Protein AF-A0A0J1CL61-F1 (afdb_monomer)

Mean predicted aligned error: 7.68 Å

Structure (mmCIF, N/CA/C/O backbone):
data_AF-A0A0J1CL61-F1
#
_entry.id   AF-A0A0J1CL61-F1
#
loop_
_atom_site.group_PDB
_atom_site.id
_atom_site.type_symbol
_atom_site.label_atom_id
_atom_site.label_alt_id
_atom_site.label_comp_id
_atom_site.label_asym_id
_atom_site.label_entity_id
_atom_site.label_seq_id
_atom_site.pdbx_PDB_ins_code
_atom_site.Cartn_x
_atom_site.Cartn_y
_atom_site.Cartn_z
_atom_site.occupancy
_atom_site.B_iso_or_equiv
_atom_site.auth_seq_id
_atom_site.auth_comp_id
_atom_site.auth_asym_id
_atom_site.auth_atom_id
_atom_site.pdbx_PDB_model_num
ATOM 1 N N . ALA A 1 1 ? 1.432 12.451 -14.383 1.00 78.31 1 ALA A N 1
ATOM 2 C CA . ALA A 1 1 ? 1.608 12.259 -12.925 1.00 78.31 1 ALA A CA 1
ATOM 3 C C . ALA A 1 1 ? 0.435 12.823 -12.114 1.00 78.31 1 ALA A C 1
ATOM 5 O O . ALA A 1 1 ? -0.280 12.034 -11.516 1.00 78.31 1 ALA A O 1
ATOM 6 N N . ALA A 1 2 ? 0.171 14.138 -12.135 1.00 91.00 2 ALA A N 1
ATOM 7 C CA . ALA A 1 2 ? -0.886 14.751 -11.312 1.00 91.00 2 ALA A CA 1
ATOM 8 C C . ALA A 1 2 ? -2.297 14.172 -11.552 1.00 91.00 2 ALA A C 1
ATOM 10 O O . ALA A 1 2 ? -2.971 13.801 -10.598 1.00 91.00 2 ALA A O 1
ATOM 11 N N . ALA A 1 3 ? -2.717 14.009 -12.813 1.00 94.75 3 ALA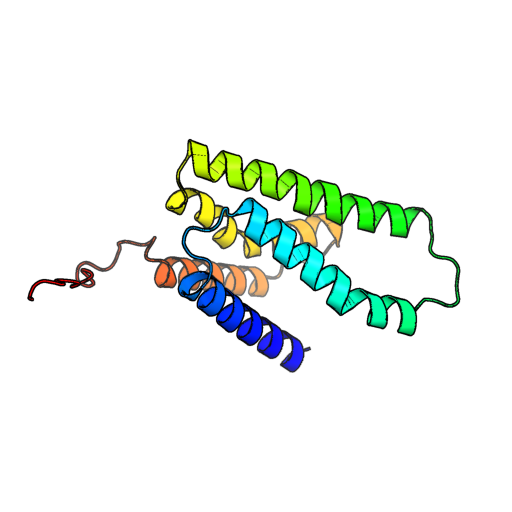 A N 1
ATOM 12 C CA . ALA A 1 3 ? -4.021 13.419 -13.138 1.00 94.75 3 ALA A CA 1
ATOM 13 C C . ALA A 1 3 ? -4.166 11.969 -12.640 1.00 94.75 3 ALA A C 1
ATOM 15 O O . ALA A 1 3 ? -5.213 11.602 -12.120 1.00 94.75 3 ALA A O 1
ATOM 16 N N . ALA A 1 4 ? -3.102 11.163 -12.732 1.00 93.06 4 ALA A N 1
ATOM 17 C CA . ALA A 1 4 ? -3.096 9.798 -12.207 1.00 93.06 4 ALA A CA 1
ATOM 18 C C . ALA A 1 4 ? -3.186 9.780 -10.672 1.00 93.06 4 ALA A C 1
ATOM 20 O O . ALA A 1 4 ? -3.921 8.970 -10.117 1.00 93.06 4 ALA A O 1
ATOM 21 N N . ALA A 1 5 ? -2.504 10.707 -9.990 1.00 92.19 5 ALA A N 1
ATOM 22 C CA . ALA A 1 5 ? -2.595 10.847 -8.538 1.00 92.19 5 ALA A CA 1
ATOM 23 C C . ALA A 1 5 ? -4.008 11.262 -8.087 1.00 92.19 5 ALA A C 1
ATOM 25 O O . ALA A 1 5 ? -4.555 10.654 -7.173 1.00 92.19 5 ALA A O 1
ATOM 26 N N . LEU A 1 6 ? -4.627 12.238 -8.760 1.00 94.69 6 LEU A N 1
ATOM 27 C CA . LEU A 1 6 ? -6.007 12.661 -8.483 1.00 94.69 6 LEU A CA 1
ATOM 28 C C . LEU A 1 6 ? -7.034 11.569 -8.823 1.00 94.69 6 LEU A C 1
ATOM 30 O O . LEU A 1 6 ? -8.011 11.379 -8.105 1.00 94.69 6 LEU A O 1
ATOM 34 N N . GLY A 1 7 ? -6.806 10.822 -9.904 1.00 96.88 7 GLY A N 1
ATOM 35 C CA . GLY A 1 7 ? -7.619 9.660 -10.249 1.00 96.88 7 GLY A CA 1
ATOM 36 C C . GLY A 1 7 ? -7.529 8.576 -9.176 1.00 96.88 7 GLY A C 1
ATOM 37 O O . GLY A 1 7 ? -8.554 8.071 -8.726 1.00 96.88 7 GLY A O 1
ATOM 38 N N . ALA A 1 8 ? -6.320 8.269 -8.700 1.00 92.81 8 ALA A N 1
ATOM 39 C CA . ALA A 1 8 ? -6.117 7.313 -7.619 1.00 92.81 8 ALA A CA 1
ATOM 40 C C . ALA A 1 8 ? -6.834 7.749 -6.331 1.00 92.81 8 ALA A C 1
ATOM 42 O O . ALA A 1 8 ? -7.546 6.941 -5.737 1.00 92.81 8 ALA A O 1
ATOM 43 N N . THR A 1 9 ? -6.717 9.016 -5.914 1.00 92.12 9 THR A N 1
ATOM 44 C CA . THR A 1 9 ? -7.401 9.504 -4.702 1.00 92.12 9 THR A CA 1
ATOM 45 C C . THR A 1 9 ? -8.923 9.435 -4.825 1.00 92.12 9 THR A C 1
ATOM 47 O O . THR A 1 9 ? -9.588 9.015 -3.876 1.00 92.12 9 THR A O 1
ATOM 50 N N . LEU A 1 10 ? -9.481 9.762 -5.996 1.00 95.62 10 LEU A N 1
ATOM 51 C CA . LEU A 1 10 ? -10.909 9.597 -6.278 1.00 95.62 10 LEU A CA 1
ATOM 52 C C . LEU A 1 10 ? -11.340 8.127 -6.164 1.00 95.62 10 LEU A C 1
ATOM 54 O O . LEU A 1 10 ? -12.316 7.824 -5.477 1.00 95.62 10 LEU A O 1
ATOM 58 N N . LEU A 1 11 ? -10.598 7.210 -6.794 1.00 95.12 11 LEU A N 1
ATOM 59 C CA . LEU A 1 11 ? -10.884 5.774 -6.755 1.00 95.12 11 LEU A CA 1
ATOM 60 C C . LEU A 1 11 ? -10.823 5.216 -5.328 1.00 95.12 11 LEU A C 1
ATOM 62 O O . LEU A 1 11 ? -11.711 4.457 -4.945 1.00 95.12 11 LEU A O 1
ATOM 66 N N . TYR A 1 12 ? -9.848 5.635 -4.515 1.00 90.12 12 TYR A N 1
ATOM 67 C CA . TYR A 1 12 ? -9.787 5.273 -3.095 1.00 90.12 12 TYR A CA 1
ATOM 68 C C . TYR A 1 12 ? -11.021 5.759 -2.322 1.00 90.12 12 TYR A C 1
ATOM 70 O O . TYR A 1 12 ? -11.584 5.003 -1.528 1.00 90.12 12 TYR A O 1
ATOM 78 N N . GLY A 1 13 ? -11.484 6.988 -2.578 1.00 89.00 13 GLY A N 1
ATOM 79 C CA . GLY A 1 13 ? -12.700 7.530 -1.965 1.00 89.00 13 GLY A CA 1
ATOM 80 C C . GLY A 1 13 ? -13.962 6.741 -2.339 1.00 89.00 13 GLY A C 1
ATOM 81 O O . GLY A 1 13 ? -14.778 6.417 -1.467 1.00 89.00 13 GLY A O 1
ATOM 82 N N . ILE A 1 14 ? -14.099 6.374 -3.618 1.00 93.62 14 ILE A N 1
ATOM 83 C CA . ILE A 1 14 ? -15.194 5.527 -4.115 1.00 93.62 14 ILE A CA 1
ATOM 84 C C . ILE A 1 14 ? -15.121 4.138 -3.474 1.00 93.62 14 ILE A C 1
ATOM 86 O O . ILE A 1 14 ? -16.116 3.674 -2.919 1.00 93.62 14 ILE A O 1
ATOM 90 N N . ALA A 1 15 ? -13.951 3.495 -3.486 1.00 89.62 15 ALA A N 1
ATOM 91 C CA . ALA A 1 15 ? -13.750 2.155 -2.940 1.00 89.62 15 ALA A CA 1
ATOM 92 C C . ALA A 1 15 ? -14.064 2.085 -1.437 1.00 89.62 15 ALA A C 1
ATOM 94 O O . ALA A 1 15 ? -14.764 1.170 -0.994 1.00 89.62 15 ALA A O 1
ATOM 95 N N . ALA A 1 16 ? -13.622 3.076 -0.656 1.00 86.25 16 ALA A N 1
ATOM 96 C CA . ALA A 1 16 ? -13.926 3.166 0.771 1.00 86.25 16 ALA A CA 1
ATOM 97 C C . ALA A 1 16 ? -15.435 3.334 1.020 1.00 86.25 16 ALA A C 1
ATOM 99 O O . ALA A 1 16 ? -16.014 2.657 1.875 1.00 86.25 16 ALA A O 1
ATOM 100 N N . SER A 1 17 ? -16.091 4.199 0.241 1.00 89.38 17 SER A N 1
ATOM 101 C CA . SER A 1 17 ? -17.534 4.446 0.345 1.00 89.38 17 SER A CA 1
ATOM 102 C C . SER A 1 17 ? -18.357 3.217 -0.050 1.00 89.38 17 SER A C 1
ATOM 104 O O . SER A 1 17 ? -19.309 2.862 0.647 1.00 89.38 17 SER A O 1
ATOM 106 N N . TYR A 1 18 ? -17.968 2.535 -1.129 1.00 90.69 18 TYR A N 1
ATOM 107 C CA . TYR A 1 18 ? -18.610 1.313 -1.607 1.00 90.69 18 TYR A CA 1
ATOM 108 C C . TYR A 1 18 ? -18.466 0.174 -0.596 1.00 90.69 18 TYR A C 1
ATOM 110 O O . TYR A 1 18 ? -19.463 -0.437 -0.215 1.00 90.69 18 TYR A O 1
ATOM 118 N N . THR A 1 19 ? -17.250 -0.049 -0.086 1.00 87.38 19 THR A N 1
ATOM 119 C CA . THR A 1 19 ? -16.972 -1.059 0.946 1.00 87.38 19 THR A CA 1
ATOM 120 C C . THR A 1 19 ? -17.837 -0.82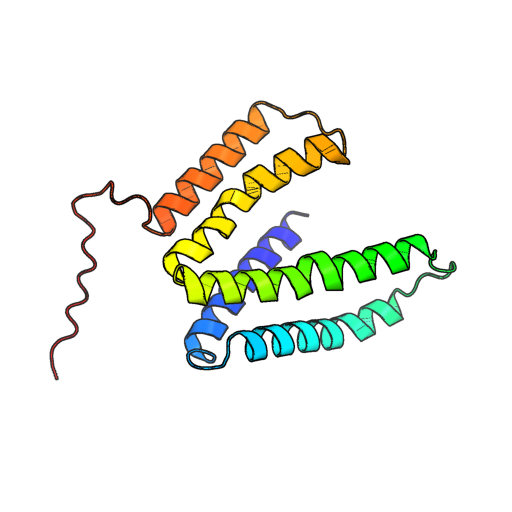4 2.180 1.00 87.38 19 THR A C 1
ATOM 122 O O . THR A 1 19 ? -18.517 -1.735 2.644 1.00 87.38 19 THR A O 1
ATOM 125 N N . LYS A 1 20 ? -17.906 0.419 2.671 1.00 84.25 20 LYS A N 1
ATOM 126 C CA . LYS A 1 20 ? -18.748 0.764 3.822 1.00 84.25 20 LYS A CA 1
ATOM 127 C C . LYS A 1 20 ? -20.241 0.551 3.549 1.00 84.25 20 LYS A C 1
ATOM 129 O O . LYS A 1 20 ? -20.970 0.129 4.442 1.00 84.25 20 LYS A O 1
ATOM 134 N N . ARG A 1 21 ? -20.722 0.861 2.344 1.00 90.44 21 ARG A N 1
ATOM 135 C CA . ARG A 1 21 ? -22.150 0.763 2.014 1.00 90.44 21 ARG A CA 1
ATOM 136 C C . ARG A 1 21 ? -22.611 -0.672 1.762 1.00 90.44 21 ARG A C 1
ATOM 138 O O . ARG A 1 21 ? -23.726 -1.004 2.145 1.00 90.44 21 ARG A O 1
ATOM 145 N N . HIS A 1 22 ? -21.783 -1.490 1.117 1.00 91.50 22 HIS A N 1
ATOM 146 C CA . HIS A 1 22 ? -22.209 -2.780 0.564 1.00 91.50 22 HIS A CA 1
ATOM 147 C C . HIS A 1 22 ? -21.489 -3.994 1.151 1.00 91.50 22 HIS A C 1
ATOM 149 O O . HIS A 1 22 ? -22.014 -5.095 1.051 1.00 91.50 22 HIS A O 1
ATOM 155 N N . LEU A 1 23 ? -20.314 -3.814 1.759 1.00 88.69 23 LEU A N 1
ATOM 156 C CA . LEU A 1 23 ? -19.479 -4.916 2.253 1.00 88.69 23 LEU A CA 1
ATOM 157 C C . LEU A 1 23 ? -19.334 -4.913 3.782 1.00 88.69 23 LEU A C 1
ATOM 159 O O . LEU A 1 23 ? -18.546 -5.676 4.337 1.00 88.69 23 LEU A O 1
ATOM 163 N N . THR A 1 24 ? -20.098 -4.074 4.487 1.00 87.31 24 THR A N 1
ATOM 164 C CA . THR A 1 24 ? -20.135 -4.099 5.955 1.00 87.31 24 THR A CA 1
ATOM 165 C C . THR A 1 24 ? -20.729 -5.425 6.436 1.00 87.31 24 THR A C 1
ATOM 167 O O . THR A 1 24 ? -21.834 -5.784 6.045 1.00 87.31 24 THR A O 1
ATOM 170 N N . GLY A 1 25 ? -19.999 -6.135 7.301 1.00 84.06 25 GLY A N 1
ATOM 171 C CA . GLY A 1 25 ? -20.396 -7.445 7.835 1.00 84.06 25 GLY A CA 1
ATOM 172 C C . GLY A 1 25 ? -19.862 -8.643 7.042 1.00 84.06 25 GLY A C 1
ATOM 173 O O . GLY A 1 25 ? -19.973 -9.768 7.518 1.00 84.06 25 GLY A O 1
ATOM 174 N N . VAL A 1 26 ? -19.245 -8.415 5.879 1.00 89.81 26 VAL A N 1
ATOM 175 C CA . VAL A 1 26 ? -18.496 -9.449 5.151 1.00 89.81 26 VAL A CA 1
ATOM 176 C C . VAL A 1 26 ? -17.140 -9.653 5.824 1.00 89.81 26 VAL A C 1
ATOM 178 O O . VAL A 1 26 ? -16.539 -8.692 6.312 1.00 89.81 26 VAL A O 1
ATOM 181 N N . ASP A 1 27 ? -16.648 -10.894 5.836 1.00 86.19 27 ASP A N 1
ATOM 182 C CA . ASP A 1 27 ? -15.310 -11.210 6.336 1.00 86.19 27 ASP A CA 1
ATOM 183 C C . ASP A 1 27 ? -14.253 -10.330 5.626 1.00 86.19 27 ASP A C 1
ATOM 185 O O . ASP A 1 27 ? -14.155 -10.357 4.391 1.00 86.19 27 ASP A O 1
ATOM 189 N N . PRO A 1 28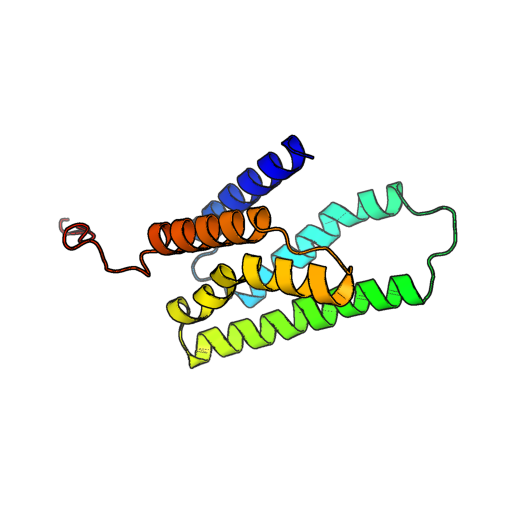 ? -13.449 -9.546 6.368 1.00 82.38 28 PRO A N 1
ATOM 190 C CA . PRO A 1 28 ? -12.392 -8.719 5.797 1.00 82.38 28 PRO A CA 1
ATOM 191 C C . PRO A 1 28 ? -11.393 -9.483 4.917 1.00 82.38 28 PRO A C 1
ATOM 193 O O . PRO A 1 28 ? -10.893 -8.922 3.940 1.00 82.38 28 PRO A O 1
ATOM 196 N N . LEU A 1 29 ? -11.119 -10.756 5.222 1.00 86.19 29 LEU A N 1
ATOM 197 C CA . LEU A 1 29 ? -10.256 -11.605 4.406 1.00 86.19 29 LEU A CA 1
ATOM 198 C C . LEU A 1 29 ? -10.911 -11.929 3.060 1.00 86.19 29 LEU A C 1
ATOM 200 O O . LEU A 1 29 ? -10.234 -11.912 2.033 1.00 86.19 29 LEU A O 1
ATOM 204 N N . ALA A 1 30 ? -12.225 -12.162 3.042 1.00 90.75 30 ALA A N 1
ATOM 205 C CA . ALA A 1 30 ? -12.969 -12.389 1.807 1.00 90.75 30 ALA A CA 1
ATOM 206 C C . ALA A 1 30 ? -12.994 -11.127 0.929 1.00 90.75 30 ALA A C 1
ATOM 208 O O . ALA A 1 30 ? -12.790 -11.217 -0.282 1.00 90.75 30 ALA A O 1
ATOM 209 N N . VAL A 1 31 ? -13.162 -9.941 1.527 1.00 89.94 31 VAL A N 1
ATOM 210 C CA . VAL A 1 31 ? -13.070 -8.659 0.803 1.00 89.94 31 VAL A CA 1
ATOM 211 C C . VAL A 1 31 ? -11.665 -8.454 0.226 1.00 89.94 31 VAL A C 1
ATOM 213 O O . VAL A 1 31 ? -11.520 -8.097 -0.944 1.00 89.94 31 VAL A O 1
ATOM 216 N N . ALA A 1 32 ? -10.617 -8.718 1.008 1.00 88.81 32 ALA A N 1
ATOM 217 C CA . ALA A 1 32 ? -9.232 -8.639 0.550 1.00 88.81 32 ALA A CA 1
ATOM 218 C C . ALA A 1 32 ? -8.951 -9.608 -0.615 1.00 88.81 32 ALA A C 1
ATOM 220 O O . ALA A 1 32 ? -8.462 -9.192 -1.662 1.00 88.81 32 ALA A O 1
ATOM 221 N N . ALA A 1 33 ? -9.318 -10.884 -0.480 1.00 91.50 33 ALA A N 1
ATOM 222 C CA . ALA A 1 33 ? -9.134 -11.880 -1.533 1.00 91.50 33 ALA A CA 1
ATOM 223 C C . ALA A 1 33 ? -9.920 -11.526 -2.806 1.00 91.50 33 ALA A C 1
ATOM 225 O O . ALA A 1 33 ? -9.384 -11.607 -3.913 1.00 91.50 33 ALA A O 1
ATOM 226 N N . GLY A 1 34 ? -11.170 -11.079 -2.653 1.00 93.50 34 GLY A N 1
ATOM 227 C CA . GLY A 1 34 ? -12.017 -10.659 -3.765 1.00 93.50 34 GLY A CA 1
ATOM 228 C C . GLY A 1 34 ? -11.455 -9.445 -4.502 1.00 93.50 34 GLY A C 1
ATOM 229 O O . GLY A 1 34 ? -11.388 -9.452 -5.729 1.00 93.50 34 GLY A O 1
ATOM 230 N N . THR A 1 35 ? -10.984 -8.428 -3.773 1.00 92.56 35 THR A N 1
ATOM 231 C CA . THR A 1 35 ? -10.366 -7.239 -4.384 1.00 92.56 35 THR A CA 1
ATOM 232 C C . THR A 1 35 ? -9.058 -7.569 -5.098 1.00 92.56 35 THR A C 1
ATOM 234 O O . THR A 1 35 ? -8.849 -7.062 -6.197 1.00 92.56 35 THR A O 1
ATOM 237 N N . MET A 1 36 ? -8.213 -8.450 -4.547 1.00 93.25 36 MET A N 1
ATOM 238 C CA . MET A 1 36 ? -6.977 -8.862 -5.227 1.00 93.25 36 MET A CA 1
ATOM 239 C C . MET A 1 36 ? -7.270 -9.690 -6.476 1.00 93.25 36 MET A C 1
ATOM 241 O O . MET A 1 36 ? -6.697 -9.426 -7.526 1.00 93.25 36 MET A O 1
ATOM 245 N N . THR A 1 37 ? -8.221 -10.622 -6.397 1.00 95.31 37 THR A N 1
ATOM 246 C CA . THR A 1 37 ? -8.647 -11.425 -7.555 1.00 95.31 37 THR A CA 1
ATOM 247 C C . THR A 1 37 ? -9.240 -10.534 -8.645 1.00 95.31 37 THR A C 1
ATOM 249 O O . THR A 1 37 ? -8.872 -10.649 -9.812 1.00 95.31 37 THR A O 1
ATOM 252 N N . GLY A 1 38 ? -10.113 -9.596 -8.268 1.00 95.56 38 GLY A N 1
ATOM 253 C CA . GLY A 1 38 ? -10.683 -8.613 -9.186 1.00 95.56 38 GLY A CA 1
ATOM 254 C C . GLY A 1 38 ? -9.609 -7.744 -9.838 1.00 95.56 38 GLY A C 1
ATOM 255 O O . GLY A 1 38 ? -9.625 -7.570 -11.053 1.00 95.56 38 GLY A O 1
ATOM 256 N N . ALA A 1 39 ? -8.633 -7.259 -9.063 1.00 94.38 39 ALA A N 1
ATOM 257 C CA . ALA A 1 39 ? -7.502 -6.503 -9.592 1.00 94.38 39 ALA A CA 1
ATOM 258 C C . ALA A 1 39 ? -6.672 -7.334 -10.583 1.00 94.38 39 ALA A C 1
ATOM 260 O O . ALA A 1 39 ? -6.338 -6.831 -11.653 1.00 94.38 39 ALA A O 1
ATOM 261 N N . THR A 1 40 ? -6.395 -8.608 -10.281 1.00 95.31 40 THR A N 1
ATOM 262 C CA . THR A 1 40 ? -5.709 -9.520 -11.205 1.00 95.31 40 THR A CA 1
ATOM 263 C C . THR A 1 40 ? -6.485 -9.674 -12.505 1.00 95.31 40 THR A C 1
ATOM 265 O O . THR A 1 40 ? -5.900 -9.491 -13.564 1.00 95.31 40 THR A O 1
ATOM 268 N N . VAL A 1 41 ? -7.792 -9.946 -12.452 1.00 97.62 41 VAL A N 1
ATOM 269 C CA . VAL A 1 41 ? -8.628 -10.109 -13.656 1.00 97.62 41 VAL A CA 1
ATOM 270 C C . VAL A 1 41 ? -8.651 -8.834 -14.497 1.00 97.62 41 VAL A C 1
ATOM 272 O O . VAL A 1 41 ? -8.503 -8.905 -15.714 1.00 97.62 41 VAL A O 1
ATOM 275 N N . VAL A 1 42 ? -8.794 -7.669 -13.860 1.00 96.56 42 VAL A N 1
ATOM 276 C CA . VAL A 1 42 ? -8.809 -6.374 -14.555 1.00 96.56 42 VAL A CA 1
ATOM 277 C C . VAL A 1 42 ? -7.456 -6.073 -15.196 1.00 96.56 42 VAL A C 1
ATOM 279 O O . VAL A 1 42 ? -7.426 -5.580 -16.318 1.00 96.56 42 VAL A O 1
ATOM 282 N N . LEU A 1 43 ? -6.344 -6.369 -14.518 1.00 95.88 43 LEU A N 1
ATOM 283 C CA . LEU A 1 43 ? -4.994 -6.063 -15.003 1.00 95.88 43 LEU A CA 1
ATOM 284 C C . LEU A 1 43 ? -4.433 -7.103 -15.982 1.00 95.88 43 LEU A C 1
ATOM 286 O O . LEU A 1 43 ? -3.577 -6.757 -16.791 1.00 95.88 43 LEU A O 1
ATOM 290 N N . LEU A 1 44 ? -4.906 -8.350 -15.951 1.00 96.50 44 LEU A N 1
ATOM 291 C CA . LEU A 1 44 ? -4.417 -9.440 -16.800 1.00 96.50 44 LEU A CA 1
ATOM 292 C C . LEU A 1 44 ? -4.426 -9.123 -18.309 1.00 96.50 44 LEU A C 1
ATOM 294 O O . LEU A 1 44 ? -3.379 -9.303 -18.930 1.00 96.50 44 LEU A O 1
ATOM 298 N N . PRO A 1 45 ? -5.516 -8.618 -18.928 1.00 97.00 45 PRO A N 1
ATOM 299 C CA . PRO A 1 45 ? -5.498 -8.306 -20.359 1.00 97.00 45 PRO A CA 1
ATOM 300 C C . PRO A 1 45 ? -4.476 -7.218 -20.700 1.00 97.00 45 PRO A C 1
ATOM 302 O O . PRO A 1 45 ? -3.802 -7.310 -21.721 1.00 97.00 45 PRO A O 1
ATOM 305 N N . PHE A 1 46 ? -4.302 -6.224 -19.827 1.00 96.19 46 PHE A N 1
ATOM 306 C CA . PHE A 1 46 ? -3.298 -5.176 -19.998 1.00 96.19 46 PHE A CA 1
ATOM 307 C C . PHE A 1 46 ? -1.872 -5.717 -19.869 1.00 96.19 46 PHE A C 1
ATOM 309 O O . PHE A 1 46 ? -1.002 -5.345 -20.651 1.00 96.19 46 PHE A O 1
ATOM 316 N N . ALA A 1 47 ? -1.636 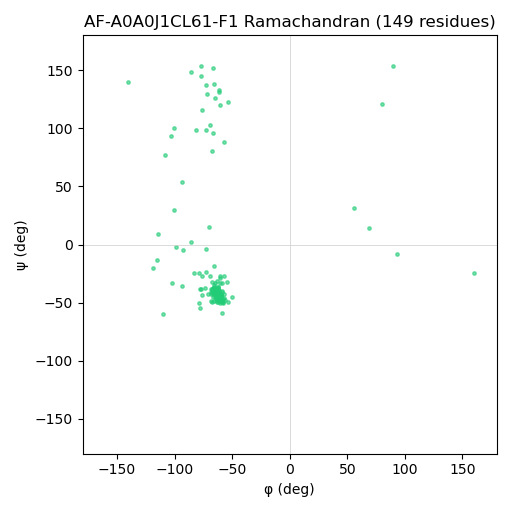-6.625 -18.920 1.00 93.88 47 ALA A N 1
ATOM 317 C CA . ALA A 1 47 ? -0.344 -7.279 -18.746 1.00 93.88 47 ALA A CA 1
ATOM 318 C C . ALA A 1 47 ? 0.039 -8.125 -19.969 1.00 93.88 47 ALA A C 1
ATOM 320 O O . ALA A 1 47 ? 1.197 -8.120 -20.375 1.00 93.88 47 ALA A O 1
ATOM 321 N N . VAL A 1 48 ? -0.931 -8.815 -20.581 1.00 95.06 48 VAL A N 1
ATOM 322 C CA . VAL A 1 48 ? -0.723 -9.572 -21.825 1.00 95.06 48 VAL A CA 1
ATOM 323 C C . VAL A 1 48 ? -0.514 -8.633 -23.015 1.00 95.06 48 VAL A C 1
ATOM 325 O O . VAL A 1 48 ? 0.374 -8.862 -23.829 1.00 95.06 48 VAL A O 1
ATOM 328 N N . PHE A 1 49 ? -1.300 -7.559 -23.116 1.00 96.88 49 PHE A N 1
ATOM 329 C CA . PHE A 1 49 ? -1.205 -6.606 -24.222 1.00 96.88 49 PHE A CA 1
ATOM 330 C C . PHE A 1 49 ? 0.131 -5.848 -24.237 1.00 96.88 49 PHE A C 1
ATOM 332 O O . PHE A 1 49 ? 0.699 -5.619 -25.302 1.00 96.88 49 PHE A O 1
ATOM 339 N N . TRP A 1 50 ? 0.659 -5.496 -23.063 1.00 95.56 50 TRP A N 1
ATOM 340 C CA . TRP A 1 50 ? 1.962 -4.843 -22.901 1.00 95.56 50 TRP A CA 1
ATOM 341 C C . TRP A 1 50 ? 3.070 -5.813 -22.484 1.00 95.56 50 TRP A C 1
ATOM 343 O O . TRP A 1 50 ? 4.021 -5.417 -21.805 1.00 95.56 50 TRP A O 1
ATOM 353 N N . TRP A 1 51 ? 2.960 -7.084 -22.878 1.00 93.75 51 TRP A N 1
ATOM 354 C CA . TRP A 1 51 ? 3.973 -8.077 -22.545 1.00 93.75 51 TRP A CA 1
ATOM 355 C C . TRP A 1 51 ? 5.336 -7.700 -23.155 1.00 93.75 51 TRP A C 1
ATOM 357 O O . TRP A 1 51 ? 5.407 -7.366 -24.342 1.00 93.75 51 TRP A O 1
ATOM 367 N N . PRO A 1 52 ? 6.435 -7.734 -22.377 1.00 92.69 52 PRO A N 1
ATOM 368 C CA . PRO A 1 52 ? 7.746 -7.346 -22.877 1.00 92.69 52 PRO A CA 1
ATOM 369 C C . PRO A 1 52 ? 8.241 -8.316 -23.956 1.00 92.69 52 PRO A C 1
ATOM 371 O O . PRO A 1 52 ? 8.140 -9.532 -23.818 1.00 92.69 52 PRO A O 1
ATOM 374 N N . ALA A 1 53 ? 8.839 -7.770 -25.018 1.00 91.94 53 ALA A N 1
ATOM 375 C CA . ALA A 1 53 ? 9.454 -8.569 -26.081 1.00 91.94 53 ALA A CA 1
ATOM 376 C C . ALA A 1 53 ? 10.732 -9.294 -25.616 1.00 91.94 53 ALA A C 1
ATOM 378 O O . ALA A 1 53 ? 11.097 -10.334 -26.161 1.00 91.94 53 ALA A O 1
ATOM 379 N N . ALA A 1 54 ? 11.418 -8.742 -24.612 1.00 93.38 54 ALA A N 1
ATOM 380 C CA . ALA A 1 54 ? 12.589 -9.352 -23.999 1.00 93.38 54 ALA A CA 1
ATOM 381 C C . ALA A 1 54 ? 12.183 -10.338 -22.887 1.00 93.38 54 ALA A C 1
ATOM 383 O O . ALA A 1 54 ? 11.186 -10.105 -22.195 1.00 93.38 54 ALA A O 1
ATOM 384 N N . PRO A 1 55 ? 12.965 -11.410 -22.660 1.00 91.94 55 PRO A N 1
ATOM 385 C CA . PRO A 1 55 ? 12.707 -12.335 -21.567 1.00 91.94 55 PRO A CA 1
ATOM 386 C C . PRO A 1 55 ? 12.804 -11.622 -20.213 1.00 91.94 55 PRO A C 1
ATOM 388 O O . PRO A 1 55 ? 13.750 -10.884 -19.934 1.00 91.94 55 PRO A O 1
ATOM 391 N N . ILE A 1 56 ? 11.813 -11.867 -19.358 1.00 93.88 56 ILE A N 1
ATOM 392 C CA . ILE A 1 56 ? 11.757 -11.323 -17.999 1.00 93.88 56 ILE A CA 1
ATOM 393 C C . ILE A 1 56 ? 12.807 -12.041 -17.142 1.00 93.88 56 ILE A C 1
ATOM 395 O O . ILE A 1 56 ? 12.848 -13.271 -17.108 1.00 93.88 56 ILE A O 1
ATOM 399 N N . SER A 1 57 ? 13.648 -11.285 -16.433 1.00 95.69 57 SER A N 1
ATOM 400 C CA . SER A 1 57 ? 14.698 -11.860 -15.588 1.00 95.69 57 SER A CA 1
ATOM 401 C C . SER A 1 57 ? 14.122 -12.630 -14.393 1.00 95.69 57 SER A C 1
ATOM 403 O O . SER A 1 57 ? 13.059 -12.302 -13.859 1.00 95.69 57 SER A O 1
ATOM 405 N N . THR A 1 58 ? 14.860 -13.634 -13.913 1.00 95.25 58 THR A N 1
ATOM 406 C CA . THR A 1 58 ? 14.512 -14.376 -12.686 1.00 95.25 58 THR A CA 1
ATOM 407 C C . THR A 1 58 ? 14.423 -13.455 -11.469 1.00 95.25 58 THR A C 1
ATOM 409 O O . THR A 1 58 ? 13.578 -13.658 -10.600 1.00 95.25 58 THR A O 1
ATOM 412 N N . GLN A 1 59 ? 15.242 -12.401 -11.435 1.00 96.19 59 GLN A N 1
ATOM 413 C CA . GLN A 1 59 ? 15.197 -11.377 -10.398 1.00 96.19 59 GLN A CA 1
ATOM 414 C C . GLN A 1 59 ? 13.879 -10.595 -10.417 1.00 96.19 59 GLN A C 1
ATOM 416 O O . GLN A 1 59 ? 13.287 -10.414 -9.359 1.00 96.19 59 GLN A O 1
ATOM 421 N N . ALA A 1 60 ? 13.382 -10.178 -11.588 1.00 95.19 60 ALA A N 1
ATOM 422 C CA . ALA A 1 60 ? 12.113 -9.456 -11.688 1.00 95.19 60 ALA A CA 1
ATOM 423 C C . ALA A 1 60 ? 10.932 -10.318 -11.209 1.00 95.19 60 ALA A C 1
ATOM 425 O O . ALA A 1 60 ? 10.101 -9.849 -10.429 1.00 95.19 60 ALA A O 1
ATOM 426 N N . TRP A 1 61 ? 10.905 -11.599 -11.593 1.00 96.00 61 TRP A N 1
ATOM 427 C CA . TRP A 1 61 ? 9.934 -12.561 -11.064 1.00 96.00 61 TRP A CA 1
ATOM 428 C C . TRP A 1 61 ? 10.036 -12.709 -9.546 1.00 96.00 61 TRP A C 1
ATOM 430 O O . TRP A 1 61 ? 9.024 -12.618 -8.850 1.00 96.00 61 TRP A O 1
ATOM 440 N N . GLY A 1 62 ? 11.254 -12.872 -9.025 1.00 97.19 62 GLY A N 1
ATOM 441 C CA . GLY A 1 62 ? 11.510 -12.939 -7.589 1.00 97.19 62 GLY A CA 1
ATOM 442 C C . GLY A 1 62 ? 11.016 -11.697 -6.844 1.00 97.19 62 GLY A C 1
ATOM 443 O O . GLY A 1 62 ? 10.368 -11.828 -5.809 1.00 97.19 62 GLY A O 1
ATOM 444 N N . SER A 1 63 ? 11.240 -10.498 -7.389 1.00 95.56 63 SER A N 1
ATOM 445 C CA . SER A 1 63 ? 10.768 -9.239 -6.805 1.00 95.56 63 SER A CA 1
ATOM 446 C C . SER A 1 63 ? 9.242 -9.145 -6.760 1.00 95.56 63 SER A C 1
ATOM 448 O O . SER A 1 63 ? 8.694 -8.754 -5.732 1.00 95.56 63 SER A O 1
ATOM 450 N N . VAL A 1 64 ? 8.541 -9.536 -7.831 1.00 94.81 64 VAL A N 1
ATOM 451 C CA . VAL A 1 64 ? 7.066 -9.521 -7.866 1.00 94.81 64 VAL A CA 1
ATOM 452 C C . VAL A 1 64 ? 6.481 -10.544 -6.888 1.00 94.81 64 VAL A C 1
ATOM 454 O O . VAL A 1 64 ? 5.542 -10.226 -6.158 1.00 94.81 64 VAL A O 1
ATOM 457 N N . ILE A 1 65 ? 7.062 -11.746 -6.815 1.00 96.31 65 ILE A N 1
ATOM 458 C CA . ILE A 1 65 ? 6.642 -12.781 -5.858 1.00 96.31 65 ILE A CA 1
ATOM 459 C C . ILE A 1 65 ? 6.878 -12.309 -4.420 1.00 96.31 65 ILE A C 1
ATOM 461 O O . ILE A 1 65 ? 5.982 -12.427 -3.585 1.00 96.31 65 ILE A O 1
ATOM 465 N N . ALA A 1 66 ? 8.045 -11.731 -4.126 1.00 96.12 66 ALA A N 1
ATOM 466 C CA . ALA A 1 66 ? 8.351 -11.188 -2.806 1.00 96.12 66 ALA A CA 1
ATOM 467 C C . ALA A 1 66 ? 7.373 -10.067 -2.416 1.00 96.12 66 ALA A C 1
ATOM 469 O O . ALA A 1 66 ? 6.857 -10.063 -1.299 1.00 96.12 66 ALA A O 1
ATOM 470 N N . LEU A 1 67 ? 7.049 -9.163 -3.344 1.00 94.19 67 LEU A N 1
ATOM 471 C CA . LEU A 1 67 ? 6.080 -8.092 -3.115 1.00 94.19 67 LEU A CA 1
ATOM 472 C C . LEU A 1 67 ? 4.671 -8.641 -2.825 1.00 94.19 67 LEU A C 1
ATOM 474 O O . LEU A 1 67 ? 4.005 -8.201 -1.885 1.00 94.19 67 LEU A O 1
ATOM 478 N N . GLY A 1 68 ? 4.216 -9.629 -3.598 1.00 94.12 68 GLY A N 1
ATOM 479 C CA . GLY A 1 68 ? 2.904 -10.244 -3.403 1.00 94.12 68 GLY A CA 1
ATOM 480 C C . GLY A 1 68 ? 2.812 -11.045 -2.102 1.00 94.12 68 GLY A C 1
ATOM 481 O O . GLY A 1 68 ? 1.897 -10.850 -1.303 1.00 94.12 68 GLY A O 1
ATOM 482 N N . VAL A 1 69 ? 3.775 -11.926 -1.842 1.00 94.12 69 VAL A N 1
ATOM 483 C CA . VAL A 1 69 ? 3.728 -12.827 -0.682 1.00 94.12 69 VAL A CA 1
ATOM 484 C C . VAL A 1 69 ? 4.115 -12.100 0.601 1.00 94.12 69 VAL A C 1
ATOM 486 O O . VAL A 1 69 ? 3.346 -12.108 1.560 1.00 94.12 69 VAL A O 1
ATOM 489 N N . ALA A 1 70 ? 5.284 -11.456 0.636 1.00 94.00 70 ALA A N 1
ATOM 490 C CA . ALA A 1 70 ? 5.806 -10.868 1.864 1.00 94.00 70 ALA A CA 1
ATOM 491 C C . ALA A 1 70 ? 5.134 -9.531 2.188 1.00 94.00 70 ALA A C 1
ATOM 493 O O . ALA A 1 70 ? 4.647 -9.343 3.303 1.00 94.00 70 ALA A O 1
ATOM 494 N N . CYS A 1 71 ? 5.066 -8.609 1.224 1.00 92.00 71 CYS A N 1
ATOM 495 C CA . CYS A 1 71 ? 4.551 -7.265 1.497 1.00 92.00 71 CYS A CA 1
ATOM 496 C C . CYS A 1 71 ? 3.020 -7.200 1.548 1.00 92.00 71 CYS A C 1
ATOM 498 O O . CYS A 1 71 ? 2.494 -6.305 2.204 1.00 92.00 71 CYS A O 1
ATOM 500 N N . THR A 1 72 ? 2.307 -8.128 0.898 1.00 90.94 72 THR A N 1
ATOM 501 C CA . THR A 1 72 ? 0.833 -8.137 0.887 1.00 90.94 72 THR A CA 1
ATOM 502 C C . THR A 1 72 ? 0.265 -9.304 1.691 1.00 90.94 72 THR A C 1
ATOM 504 O O . THR A 1 72 ? -0.420 -9.077 2.685 1.00 90.94 72 THR A O 1
ATOM 507 N N . GLY A 1 73 ? 0.578 -10.550 1.322 1.00 90.12 73 GLY A N 1
ATOM 508 C CA . GLY A 1 73 ? 0.022 -11.743 1.973 1.00 90.12 73 GLY A CA 1
ATOM 509 C C . GLY A 1 73 ? 0.326 -11.824 3.473 1.00 90.12 73 GLY A C 1
ATOM 510 O O . GLY A 1 73 ? -0.589 -11.828 4.299 1.00 90.12 73 GLY A O 1
ATOM 511 N N . ILE A 1 74 ? 1.612 -11.838 3.840 1.00 91.94 74 ILE A N 1
ATOM 512 C CA . ILE A 1 74 ? 2.047 -11.892 5.247 1.00 91.94 74 ILE A CA 1
ATOM 513 C C . ILE A 1 74 ? 1.584 -10.640 6.001 1.00 91.94 74 ILE A C 1
ATOM 515 O O . ILE A 1 74 ? 1.086 -10.743 7.125 1.00 91.94 74 ILE A O 1
ATOM 519 N N . ALA A 1 75 ? 1.689 -9.461 5.383 1.00 90.56 75 ALA A N 1
ATOM 520 C CA . ALA A 1 75 ? 1.241 -8.212 5.990 1.00 90.56 75 ALA A CA 1
ATOM 521 C C . ALA A 1 75 ? -0.257 -8.232 6.338 1.00 90.56 75 ALA A C 1
ATOM 523 O O . ALA A 1 75 ? -0.626 -7.799 7.426 1.00 90.56 75 ALA A O 1
ATOM 524 N N . TYR A 1 76 ? -1.119 -8.785 5.478 1.00 88.56 76 TYR A N 1
ATOM 525 C CA . TYR A 1 76 ? -2.549 -8.938 5.767 1.00 88.56 76 TYR A CA 1
ATOM 526 C C . TYR A 1 76 ? -2.812 -9.901 6.923 1.00 88.56 76 TYR A C 1
ATOM 528 O O . TYR A 1 76 ? -3.625 -9.592 7.793 1.00 88.56 76 TYR A O 1
ATOM 536 N N . MET A 1 77 ? -2.089 -11.024 7.001 1.00 88.19 77 MET A N 1
ATOM 537 C CA . MET A 1 77 ? -2.196 -11.927 8.154 1.00 88.19 77 MET A CA 1
ATOM 538 C C . MET A 1 77 ? -1.830 -11.210 9.459 1.00 88.19 77 MET A C 1
ATOM 540 O O . MET A 1 77 ? -2.554 -11.313 10.450 1.00 88.19 77 MET A O 1
ATOM 544 N N . LEU A 1 78 ? -0.731 -10.449 9.462 1.00 90.50 78 LEU A N 1
ATOM 545 C CA . LEU A 1 78 ? -0.323 -9.647 10.615 1.00 90.50 78 LEU A CA 1
ATOM 546 C C . LEU A 1 78 ? -1.359 -8.571 10.947 1.00 90.50 78 LEU A C 1
ATOM 548 O O . LEU A 1 78 ? -1.706 -8.407 12.113 1.00 90.50 78 LEU A O 1
ATOM 552 N N . PHE A 1 79 ? -1.891 -7.885 9.938 1.00 88.12 79 PHE A N 1
ATOM 553 C CA . PHE A 1 79 ? -2.903 -6.846 10.095 1.00 88.12 79 PHE A CA 1
ATOM 554 C C . PHE A 1 79 ? -4.183 -7.392 10.738 1.00 88.12 79 PHE A C 1
ATOM 556 O O . PHE A 1 79 ? -4.673 -6.820 11.710 1.00 88.12 79 PHE A O 1
ATOM 563 N N . PHE A 1 80 ? -4.687 -8.542 10.282 1.00 84.94 80 PHE A N 1
ATOM 564 C CA . PHE A 1 80 ? -5.859 -9.176 10.891 1.00 84.94 80 PHE A CA 1
ATOM 565 C C . PHE A 1 80 ? -5.585 -9.683 12.309 1.00 84.94 80 PHE A C 1
ATOM 567 O O . PHE A 1 80 ? -6.423 -9.504 13.195 1.00 84.94 80 PHE A O 1
ATOM 574 N N . ARG A 1 81 ? -4.390 -10.227 12.575 1.00 87.00 81 ARG A N 1
ATOM 575 C CA . ARG A 1 81 ? -3.974 -10.577 13.945 1.00 87.00 81 ARG A CA 1
ATOM 576 C C . ARG A 1 81 ? -3.897 -9.347 14.856 1.00 87.00 81 ARG A C 1
ATOM 578 O O . ARG A 1 81 ? -4.305 -9.419 16.014 1.00 87.00 81 ARG A O 1
ATOM 585 N N . LEU A 1 82 ? -3.414 -8.214 14.350 1.00 86.88 82 LEU A N 1
ATOM 586 C CA . LEU A 1 82 ? -3.374 -6.937 15.070 1.00 86.88 82 LEU A CA 1
ATOM 587 C C . LEU A 1 82 ? -4.778 -6.424 15.390 1.00 86.88 82 LEU A C 1
ATOM 589 O O . LEU A 1 82 ? -5.024 -6.008 16.523 1.00 86.88 82 LEU A O 1
ATOM 593 N N . ILE A 1 83 ? -5.713 -6.528 14.443 1.00 85.12 83 ILE A N 1
ATOM 594 C CA . ILE A 1 83 ? -7.119 -6.186 14.678 1.00 85.12 83 ILE A CA 1
ATOM 595 C C . ILE A 1 83 ? -7.692 -7.038 15.811 1.00 85.12 83 ILE A C 1
ATOM 597 O O . ILE A 1 83 ? -8.301 -6.488 16.728 1.00 85.12 83 ILE A O 1
ATOM 601 N N . ALA A 1 84 ? -7.464 -8.354 15.775 1.00 84.12 84 ALA A N 1
ATOM 602 C CA . ALA A 1 84 ? -7.981 -9.280 16.779 1.00 84.12 84 ALA A CA 1
ATOM 603 C C . ALA A 1 84 ? -7.397 -9.038 18.184 1.00 84.12 84 ALA A C 1
ATOM 605 O O . ALA A 1 84 ? -8.088 -9.230 19.179 1.00 84.12 84 ALA A O 1
ATOM 606 N N . THR A 1 85 ? -6.138 -8.599 18.278 1.00 89.00 85 THR A N 1
ATOM 607 C CA . THR A 1 85 ? -5.424 -8.426 19.559 1.00 89.00 85 THR A CA 1
ATOM 608 C C . THR A 1 85 ? -5.517 -7.013 20.141 1.00 89.00 85 THR A C 1
ATOM 610 O O . THR A 1 85 ? -5.598 -6.851 21.356 1.00 89.00 85 THR A O 1
ATOM 613 N N . THR A 1 86 ? -5.513 -5.970 19.305 1.00 86.19 86 THR A N 1
ATOM 614 C CA . THR A 1 86 ? -5.440 -4.559 19.745 1.00 86.19 86 THR A CA 1
ATOM 615 C C . THR A 1 86 ? -6.691 -3.739 19.416 1.00 86.19 86 THR A C 1
ATOM 617 O O . THR A 1 86 ? -6.890 -2.649 19.973 1.00 86.19 86 THR A O 1
ATOM 620 N N . GLY A 1 87 ? -7.562 -4.271 18.558 1.00 80.56 87 GLY A N 1
ATOM 621 C CA . GLY A 1 87 ? -8.774 -3.628 18.069 1.00 80.56 87 GLY A CA 1
ATOM 622 C C . GLY A 1 87 ? -8.556 -2.804 16.783 1.00 80.56 87 GLY A C 1
ATOM 623 O O . GLY A 1 87 ? -7.461 -2.271 16.554 1.00 80.56 87 GLY A O 1
ATOM 624 N N . PRO A 1 88 ? -9.604 -2.624 15.951 1.00 77.88 88 PRO A N 1
ATOM 625 C CA . PRO A 1 88 ? -9.505 -1.930 14.660 1.00 77.88 88 PRO A CA 1
ATOM 626 C C . PRO A 1 88 ? -9.000 -0.484 14.764 1.00 77.88 88 PRO A C 1
ATOM 628 O O . PRO A 1 88 ? -8.180 -0.049 13.959 1.00 77.88 88 PRO A O 1
ATOM 631 N N . ALA A 1 89 ? -9.452 0.253 15.786 1.00 77.81 89 ALA A N 1
ATOM 632 C CA . ALA A 1 89 ? -9.121 1.668 15.961 1.00 77.81 89 ALA A CA 1
ATOM 633 C C . ALA A 1 89 ? -7.629 1.909 16.242 1.00 77.81 89 ALA A C 1
ATOM 635 O O . ALA A 1 89 ? -7.062 2.879 15.752 1.00 77.81 89 ALA A O 1
ATOM 636 N N . ARG A 1 90 ? -6.971 1.024 17.004 1.00 77.19 90 ARG A N 1
ATOM 637 C CA . ARG A 1 90 ? -5.520 1.115 17.237 1.00 77.19 90 ARG A CA 1
ATOM 638 C C . ARG A 1 90 ? -4.730 0.597 16.045 1.00 77.19 90 ARG A C 1
ATOM 640 O O . ARG A 1 90 ? -3.734 1.211 15.679 1.00 77.19 90 ARG A O 1
ATOM 647 N N . THR A 1 91 ? -5.202 -0.464 15.398 1.00 83.94 91 THR A N 1
ATOM 648 C CA . THR A 1 91 ? -4.512 -1.043 14.238 1.00 83.94 91 THR A CA 1
ATOM 649 C C . THR A 1 91 ? -4.412 -0.055 13.072 1.00 83.94 91 THR A C 1
ATOM 651 O O . THR A 1 91 ? -3.368 0.032 12.429 1.00 83.94 91 THR A O 1
ATOM 654 N N . ILE A 1 92 ? -5.446 0.762 12.834 1.00 83.19 92 ILE A N 1
ATOM 655 C CA . ILE A 1 92 ? -5.432 1.726 11.724 1.00 83.19 92 ILE A CA 1
ATOM 656 C C . ILE A 1 92 ? -4.376 2.830 11.893 1.00 83.19 92 ILE A C 1
ATOM 658 O O . ILE A 1 92 ? -3.970 3.429 10.901 1.00 83.19 92 ILE A O 1
ATOM 662 N N . SER A 1 93 ? -3.863 3.060 13.110 1.00 84.62 93 SER A N 1
ATOM 663 C CA . SER A 1 93 ? -2.801 4.048 13.353 1.00 84.62 93 SER A CA 1
ATOM 664 C C . SER A 1 93 ? -1.511 3.752 12.578 1.00 84.62 93 SER A C 1
ATOM 666 O O . SER A 1 93 ? -0.811 4.683 12.184 1.00 84.62 93 SER A O 1
ATOM 668 N N . VAL A 1 94 ? -1.247 2.478 12.258 1.00 85.88 94 VAL A N 1
ATOM 669 C CA . VAL A 1 94 ? -0.109 2.057 11.423 1.00 85.88 94 VAL A CA 1
ATOM 670 C C . VAL A 1 94 ? -0.187 2.674 10.021 1.00 85.88 94 VAL A C 1
ATOM 672 O O . VAL A 1 94 ? 0.835 2.956 9.404 1.00 85.88 94 VAL A O 1
ATOM 675 N N . THR A 1 95 ? -1.392 2.959 9.522 1.00 86.62 95 THR A N 1
ATOM 676 C CA . THR A 1 95 ? -1.558 3.603 8.211 1.00 86.62 95 THR A CA 1
ATOM 677 C C . THR A 1 95 ? -1.171 5.081 8.227 1.00 86.62 95 THR A C 1
ATOM 679 O O . THR A 1 95 ? -0.778 5.630 7.202 1.00 86.62 95 THR A O 1
ATOM 682 N N . PHE A 1 96 ? -1.213 5.736 9.389 1.00 86.19 96 PHE A N 1
ATOM 683 C CA . PHE A 1 96 ? -0.887 7.159 9.485 1.00 86.19 96 PHE A CA 1
ATOM 684 C C . PHE A 1 96 ? 0.612 7.405 9.412 1.00 86.19 96 PHE A C 1
ATOM 686 O O . PHE A 1 96 ? 1.028 8.444 8.923 1.00 86.19 96 PHE A O 1
ATOM 693 N N . ILE A 1 97 ? 1.428 6.434 9.818 1.00 90.00 97 ILE A N 1
ATOM 694 C CA . ILE A 1 97 ? 2.891 6.537 9.782 1.00 90.00 97 ILE A CA 1
ATOM 695 C C . ILE A 1 97 ? 3.500 6.138 8.426 1.00 90.00 97 ILE A C 1
ATOM 697 O O . ILE A 1 97 ? 4.717 6.207 8.272 1.00 90.00 97 ILE A O 1
ATOM 701 N N . ILE A 1 98 ? 2.684 5.790 7.420 1.00 91.88 98 ILE A N 1
ATOM 702 C CA . ILE A 1 98 ? 3.144 5.452 6.058 1.00 91.88 98 ILE A CA 1
ATOM 703 C C . ILE A 1 98 ? 4.107 6.507 5.467 1.00 91.88 98 ILE A C 1
ATOM 705 O O . ILE A 1 98 ? 5.144 6.103 4.941 1.00 91.88 98 ILE A O 1
ATOM 709 N N . PRO A 1 99 ? 3.860 7.832 5.568 1.00 92.88 99 PRO A N 1
ATOM 710 C CA . PRO A 1 99 ? 4.777 8.836 5.018 1.00 92.88 99 PRO A CA 1
ATOM 711 C C . PRO A 1 99 ? 6.182 8.791 5.636 1.00 92.88 99 PRO A C 1
ATOM 713 O O . PRO A 1 99 ? 7.166 9.037 4.943 1.00 92.88 99 PRO A O 1
ATOM 716 N N . ILE A 1 100 ? 6.286 8.442 6.924 1.00 94.75 100 ILE A N 1
ATOM 717 C CA . ILE A 1 100 ? 7.569 8.311 7.629 1.00 94.75 100 ILE A CA 1
ATOM 718 C C . ILE A 1 100 ? 8.361 7.149 7.032 1.00 94.75 100 ILE A C 1
ATOM 720 O O . ILE A 1 100 ? 9.528 7.312 6.680 1.00 94.75 100 ILE A O 1
ATOM 724 N N . PHE A 1 101 ? 7.708 5.996 6.869 1.00 94.31 101 PHE A N 1
ATOM 725 C CA . PHE A 1 101 ? 8.311 4.824 6.239 1.00 94.31 101 PHE A CA 1
ATOM 726 C C . PHE A 1 101 ? 8.698 5.086 4.783 1.00 94.31 101 PHE A C 1
ATOM 728 O O . PHE A 1 101 ? 9.761 4.643 4.362 1.00 94.31 101 PHE A O 1
ATOM 735 N N . GLY A 1 102 ? 7.897 5.859 4.043 1.00 93.12 102 GLY A N 1
ATOM 736 C CA . GLY A 1 102 ? 8.221 6.274 2.677 1.00 93.12 102 GLY A CA 1
ATOM 737 C C . GLY A 1 102 ? 9.546 7.036 2.594 1.00 93.12 102 GLY A C 1
ATOM 738 O O . GLY A 1 102 ? 10.422 6.651 1.824 1.00 93.12 102 GLY A O 1
ATOM 739 N N . ILE A 1 103 ? 9.731 8.060 3.436 1.00 95.44 103 ILE A N 1
ATOM 740 C CA . ILE A 1 103 ? 10.993 8.819 3.499 1.00 95.44 103 ILE A CA 1
ATOM 741 C C . ILE A 1 103 ? 12.147 7.922 3.955 1.00 95.44 103 ILE A C 1
ATOM 743 O O . ILE A 1 103 ? 13.229 7.964 3.374 1.00 95.44 103 ILE A O 1
ATOM 747 N N . LEU A 1 104 ? 11.926 7.106 4.986 1.00 95.31 104 LEU A N 1
ATOM 748 C CA . LEU A 1 104 ? 12.965 6.257 5.563 1.00 95.31 104 LEU A CA 1
ATOM 749 C C . LEU A 1 104 ? 13.461 5.200 4.561 1.00 95.31 104 LEU A C 1
ATOM 751 O O . LEU A 1 104 ? 14.664 4.998 4.438 1.00 95.31 104 LEU A O 1
ATOM 755 N N . TRP A 1 105 ? 12.566 4.568 3.798 1.00 94.31 105 TRP A N 1
ATOM 756 C CA . TRP A 1 105 ? 12.947 3.571 2.797 1.00 94.31 105 TRP A CA 1
ATOM 757 C C . TRP A 1 105 ? 13.580 4.232 1.569 1.00 94.31 105 TRP A C 1
ATOM 759 O O . TRP A 1 105 ? 14.550 3.693 1.040 1.00 94.31 105 TRP A O 1
ATOM 769 N N . GLY A 1 106 ? 13.095 5.407 1.148 1.00 94.44 106 GLY A N 1
ATOM 770 C CA . GLY A 1 106 ? 13.726 6.200 0.085 1.00 94.44 106 GLY A CA 1
ATOM 771 C C . GLY A 1 106 ? 15.167 6.586 0.435 1.00 94.44 106 GLY A C 1
ATOM 772 O O . GLY A 1 106 ? 16.081 6.400 -0.367 1.00 94.44 106 GLY A O 1
ATOM 773 N N . ALA A 1 107 ? 15.405 7.013 1.676 1.00 94.62 107 ALA A N 1
ATOM 774 C CA . ALA A 1 107 ? 16.745 7.329 2.158 1.00 94.62 107 ALA A CA 1
ATOM 775 C C . ALA A 1 107 ? 17.652 6.087 2.245 1.00 94.62 107 ALA A C 1
ATOM 777 O O . ALA A 1 107 ? 18.800 6.137 1.811 1.00 94.62 107 ALA A O 1
ATOM 778 N N . LEU A 1 108 ? 17.148 4.970 2.790 1.00 95.38 108 LEU A N 1
ATOM 779 C CA . LEU A 1 108 ? 17.950 3.764 3.037 1.00 95.38 108 LEU A CA 1
ATOM 780 C C . LEU A 1 108 ? 18.245 2.947 1.773 1.00 95.38 108 LEU A C 1
ATOM 782 O O . LEU A 1 108 ? 19.364 2.472 1.606 1.00 95.38 108 LEU A O 1
ATOM 786 N N . PHE A 1 109 ? 17.248 2.745 0.909 1.00 94.25 109 PHE A N 1
ATOM 787 C CA . PHE A 1 109 ? 17.360 1.836 -0.236 1.00 94.25 109 PHE A CA 1
ATOM 788 C C . PHE A 1 109 ? 17.589 2.562 -1.561 1.00 94.25 109 PHE A C 1
ATOM 790 O O . PHE A 1 109 ? 18.264 2.019 -2.432 1.00 94.25 109 PHE A O 1
ATOM 797 N N . LEU A 1 110 ? 17.037 3.769 -1.728 1.00 93.88 110 LEU A N 1
ATOM 798 C CA . LEU A 1 110 ? 17.172 4.554 -2.962 1.00 93.88 110 LEU A CA 1
ATOM 799 C C . LEU A 1 110 ? 18.262 5.636 -2.855 1.00 93.88 110 LEU A C 1
ATOM 801 O O . LEU A 1 110 ? 18.545 6.308 -3.843 1.00 93.88 110 LEU A O 1
ATOM 805 N N . SER A 1 111 ? 18.912 5.778 -1.690 1.00 91.81 111 SER A N 1
ATOM 806 C CA . SER A 1 111 ? 19.915 6.821 -1.410 1.00 91.81 111 SER A CA 1
ATOM 807 C C . SER A 1 111 ? 19.396 8.247 -1.653 1.00 91.81 111 SER A C 1
ATOM 809 O O . SER A 1 111 ? 20.152 9.141 -2.036 1.00 91.81 111 SER A O 1
ATOM 811 N N . GLU A 1 112 ? 18.095 8.476 -1.450 1.00 93.81 112 GLU A N 1
ATOM 812 C CA . GLU A 1 112 ? 17.491 9.793 -1.645 1.00 93.81 112 GLU A CA 1
ATOM 813 C C . GLU A 1 112 ? 17.898 10.770 -0.536 1.00 93.81 112 GLU A C 1
ATOM 815 O O . GLU A 1 112 ? 17.892 10.449 0.656 1.00 93.81 112 GLU A O 1
ATOM 820 N N . HIS A 1 113 ? 18.218 12.008 -0.921 1.00 93.75 113 HIS A N 1
ATOM 821 C CA . HIS A 1 113 ? 18.571 13.047 0.038 1.00 93.75 113 HIS A CA 1
ATOM 822 C C . HIS A 1 113 ? 17.317 13.581 0.744 1.00 93.75 113 HIS A C 1
ATOM 824 O O . HIS A 1 113 ? 16.453 14.205 0.123 1.00 93.75 113 HIS A O 1
ATOM 830 N N . VAL A 1 114 ? 17.229 13.374 2.061 1.00 94.19 114 VAL A N 1
ATOM 831 C CA . VAL A 1 114 ? 16.087 13.829 2.864 1.00 94.19 114 VAL A CA 1
ATOM 832 C C . VAL A 1 114 ? 16.140 15.345 3.035 1.00 94.19 114 VAL A C 1
ATOM 834 O O . VAL A 1 114 ? 16.848 15.878 3.888 1.00 94.19 114 VAL A O 1
ATOM 837 N N . SER A 1 115 ? 15.367 16.056 2.217 1.00 95.31 115 SER A N 1
ATOM 838 C CA . SER A 1 115 ? 15.306 17.515 2.288 1.00 95.31 115 SER A CA 1
ATOM 839 C C . SER A 1 115 ? 14.441 18.005 3.462 1.00 95.31 115 SER A C 1
ATOM 841 O O . SER A 1 115 ? 13.448 17.362 3.830 1.00 95.31 115 SER A O 1
ATOM 843 N N . PRO A 1 116 ? 14.699 19.216 3.991 1.00 94.81 116 PRO A N 1
ATOM 844 C CA . PRO A 1 116 ? 13.806 19.855 4.961 1.00 94.81 116 PRO A CA 1
ATOM 845 C C . PRO A 1 116 ? 12.368 20.028 4.440 1.00 94.81 116 PRO A C 1
ATOM 847 O O . PRO A 1 116 ? 11.415 20.067 5.218 1.00 94.81 116 PRO A O 1
ATOM 850 N N . GLY A 1 117 ? 12.188 20.127 3.117 1.00 95.88 117 GLY 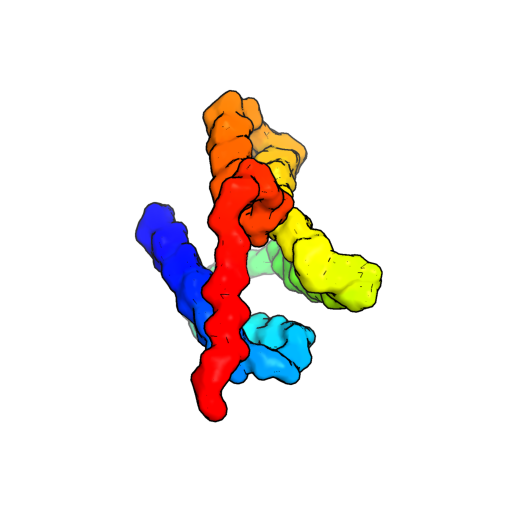A N 1
ATOM 851 C CA . GLY A 1 117 ? 10.872 20.178 2.476 1.00 95.88 117 GLY A CA 1
ATOM 852 C C . GLY A 1 117 ? 10.073 18.887 2.662 1.00 95.88 117 GLY A C 1
ATOM 853 O O . GLY A 1 117 ? 8.895 18.954 3.009 1.00 95.88 117 GLY A O 1
ATOM 854 N N . MET A 1 118 ? 10.720 17.727 2.516 1.00 95.25 118 MET A N 1
ATOM 855 C CA . MET A 1 118 ? 10.093 16.414 2.729 1.00 95.25 118 MET A CA 1
ATOM 856 C C . MET A 1 118 ? 9.639 16.243 4.177 1.00 95.25 118 MET A C 1
ATOM 858 O O . MET A 1 118 ? 8.529 15.776 4.422 1.00 95.25 118 MET A O 1
ATOM 862 N N . ILE A 1 119 ? 10.455 16.696 5.134 1.00 95.25 119 ILE A N 1
ATOM 863 C CA . ILE A 1 119 ? 10.116 16.654 6.562 1.00 95.25 119 ILE A CA 1
ATOM 864 C C . ILE A 1 119 ? 8.883 17.521 6.845 1.00 95.25 119 ILE A C 1
ATOM 866 O O . ILE A 1 119 ? 7.941 17.054 7.485 1.00 95.25 119 ILE A O 1
ATOM 870 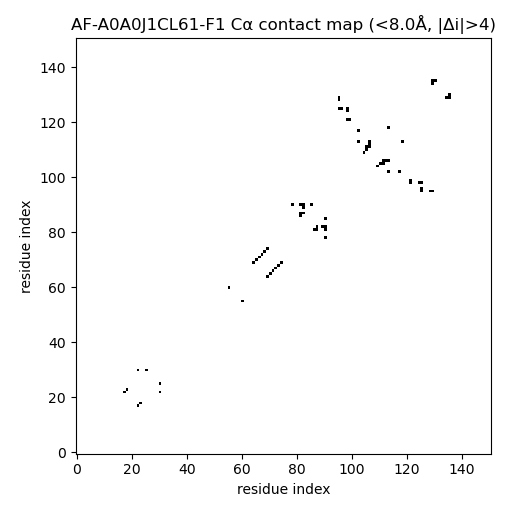N N . LYS A 1 120 ? 8.839 18.753 6.317 1.00 96.50 120 LYS A N 1
ATOM 871 C CA . LYS A 1 120 ? 7.670 19.639 6.463 1.00 96.50 120 LYS A CA 1
ATOM 872 C C . LYS A 1 120 ? 6.410 19.036 5.839 1.00 96.50 120 LYS A C 1
ATOM 874 O O . LYS A 1 120 ? 5.358 19.059 6.467 1.00 96.50 120 LYS A O 1
ATOM 879 N N . ALA A 1 121 ? 6.507 18.475 4.635 1.00 94.25 121 ALA A N 1
ATOM 880 C CA . ALA A 1 121 ? 5.374 17.828 3.976 1.00 94.25 121 ALA A CA 1
ATOM 881 C C . ALA A 1 121 ? 4.871 16.611 4.770 1.00 94.25 121 ALA A C 1
ATOM 883 O O . ALA A 1 121 ? 3.669 16.479 4.991 1.00 94.25 121 ALA A O 1
ATOM 884 N N . CYS A 1 122 ? 5.786 15.768 5.259 1.00 95.19 122 CYS A N 1
ATOM 885 C CA . CYS A 1 122 ? 5.467 14.629 6.117 1.00 95.19 122 CYS A CA 1
ATOM 886 C C . CYS A 1 122 ? 4.731 15.075 7.385 1.00 95.19 122 CYS A C 1
ATOM 888 O O . CYS A 1 122 ? 3.646 14.571 7.668 1.00 95.19 122 CYS A O 1
ATOM 890 N N . ALA A 1 123 ? 5.252 16.082 8.093 1.00 94.44 123 ALA A N 1
ATOM 891 C CA . ALA A 1 123 ? 4.608 16.635 9.282 1.00 94.44 123 ALA A CA 1
ATOM 892 C C . ALA A 1 123 ? 3.183 17.134 8.986 1.00 94.44 123 ALA A C 1
ATOM 894 O O . ALA A 1 123 ? 2.249 16.792 9.710 1.00 94.44 123 ALA A O 1
ATOM 895 N N . THR A 1 124 ? 2.990 17.872 7.890 1.00 94.69 124 THR A N 1
ATOM 896 C CA . THR A 1 124 ? 1.666 18.352 7.466 1.00 94.69 124 THR A CA 1
ATOM 897 C C . THR A 1 124 ? 0.693 17.200 7.199 1.00 94.69 124 THR A C 1
ATOM 899 O O . THR A 1 124 ? -0.454 17.258 7.645 1.00 94.69 124 THR A O 1
ATOM 902 N N . ILE A 1 125 ? 1.135 16.132 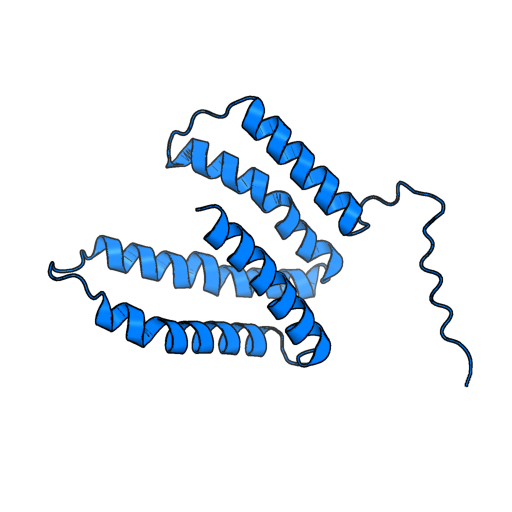6.524 1.00 92.94 125 ILE A N 1
ATOM 903 C CA . ILE A 1 125 ? 0.303 14.947 6.253 1.00 92.94 125 ILE A CA 1
ATOM 904 C C . ILE A 1 125 ? -0.090 14.249 7.560 1.00 92.94 125 ILE A C 1
ATOM 906 O O . ILE A 1 125 ? -1.260 13.904 7.741 1.00 92.94 125 ILE A O 1
ATOM 910 N N . LEU A 1 126 ? 0.859 14.067 8.484 1.00 91.31 126 LEU A N 1
ATOM 911 C CA . LEU A 1 126 ? 0.611 13.425 9.777 1.00 91.31 126 LEU A CA 1
ATOM 912 C C . LEU A 1 126 ? -0.401 14.215 10.611 1.00 91.31 126 LEU A C 1
ATOM 914 O O . LEU A 1 126 ? -1.371 13.640 11.103 1.00 91.31 126 LEU A O 1
ATOM 918 N N . VAL A 1 127 ? -0.216 15.533 10.722 1.00 91.06 127 VAL A N 1
ATOM 919 C CA . VAL A 1 127 ? -1.133 16.418 11.455 1.00 91.06 127 VAL A CA 1
ATOM 920 C C . VAL A 1 127 ? -2.523 16.399 10.821 1.00 91.06 127 VAL A C 1
ATOM 922 O O . VAL A 1 127 ? -3.509 16.171 11.520 1.00 91.06 127 VAL A O 1
ATOM 925 N N . GLY A 1 128 ? -2.616 16.572 9.500 1.00 89.62 128 GLY A N 1
ATOM 926 C CA . GLY A 1 128 ? -3.895 16.563 8.789 1.00 89.62 128 GLY A CA 1
ATOM 927 C C . GLY A 1 128 ? -4.653 15.245 8.961 1.00 89.62 128 GLY A C 1
ATOM 928 O O . GLY A 1 128 ? -5.848 15.245 9.254 1.00 89.62 128 GLY A O 1
ATOM 929 N N . THR A 1 129 ? -3.950 14.116 8.866 1.00 87.69 129 THR A N 1
ATOM 930 C CA . THR A 1 129 ? -4.548 12.785 9.033 1.00 87.69 129 THR A CA 1
ATOM 931 C C . THR A 1 129 ? -5.000 12.545 10.474 1.00 87.69 129 THR A C 1
ATOM 933 O O . THR A 1 129 ? -6.091 12.022 10.705 1.00 87.69 129 THR A O 1
ATOM 936 N N . ALA A 1 130 ? 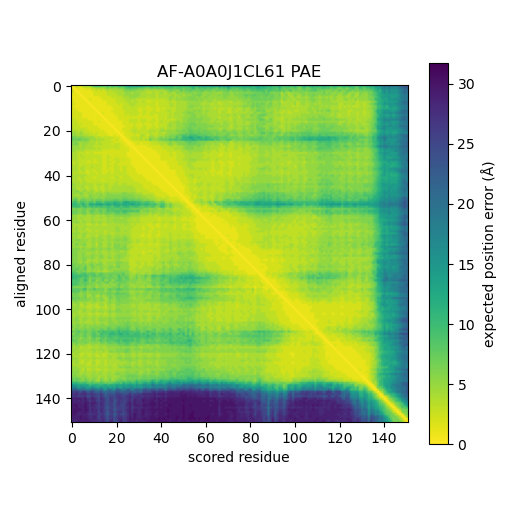-4.207 12.970 11.459 1.00 85.44 130 ALA A N 1
ATOM 937 C CA . ALA A 1 130 ? -4.545 12.833 12.873 1.00 85.44 130 ALA A CA 1
ATOM 938 C C . ALA A 1 130 ? -5.765 13.684 13.278 1.00 85.44 130 ALA A C 1
ATOM 940 O O . ALA A 1 130 ? -6.584 13.242 14.089 1.00 85.44 130 ALA A O 1
ATOM 941 N N . LEU A 1 131 ? -5.923 14.868 12.674 1.00 86.44 131 LEU A N 1
ATOM 942 C CA . LEU A 1 131 ? -7.118 15.703 12.817 1.00 86.44 131 LEU A CA 1
ATOM 943 C C . LEU A 1 131 ? -8.340 15.059 12.148 1.00 86.44 131 LEU A C 1
ATOM 945 O O . LEU A 1 131 ? -9.387 14.932 12.781 1.00 86.44 131 LEU A O 1
ATOM 949 N N . ALA A 1 132 ? -8.207 14.598 10.900 1.00 84.44 132 ALA A N 1
ATOM 950 C CA . ALA A 1 132 ? -9.307 13.996 10.141 1.00 84.44 132 ALA A CA 1
ATOM 951 C C . ALA A 1 132 ? -9.848 12.704 10.779 1.00 84.44 132 ALA A C 1
ATOM 953 O O . ALA A 1 132 ? -11.031 12.389 10.662 1.00 84.44 132 ALA A O 1
ATOM 954 N N . THR A 1 133 ? -8.985 11.954 11.462 1.00 78.00 133 THR A N 1
ATOM 955 C CA . THR A 1 133 ? -9.325 10.662 12.078 1.00 78.00 133 THR A CA 1
ATOM 956 C C . THR A 1 133 ? -9.770 10.787 13.534 1.00 78.00 133 THR A C 1
ATOM 958 O O . THR A 1 133 ? -10.194 9.798 14.130 1.00 78.00 133 THR A O 1
ATOM 961 N N . GLY A 1 134 ? -9.714 11.992 14.114 1.00 72.69 134 GLY A N 1
ATOM 962 C CA . GLY A 1 134 ? -10.176 12.264 15.477 1.00 72.69 134 GLY A CA 1
ATOM 963 C C . GLY A 1 134 ? -9.321 11.626 16.578 1.00 72.69 134 GLY A C 1
ATOM 964 O O . GLY A 1 134 ? -9.754 11.558 17.728 1.00 72.69 134 GLY A O 1
ATOM 965 N N . VAL A 1 135 ? -8.111 11.157 16.248 1.00 69.31 135 VAL A N 1
ATOM 966 C CA . VAL A 1 135 ? -7.159 10.595 17.224 1.00 69.31 135 VAL A CA 1
ATOM 967 C C . VAL A 1 135 ? -6.645 11.690 18.165 1.00 69.31 135 VAL A C 1
ATOM 969 O O . VAL A 1 135 ? -6.423 11.446 19.351 1.00 69.31 135 VAL A O 1
ATOM 972 N N . ILE A 1 136 ? -6.530 12.923 17.663 1.00 64.44 136 ILE A N 1
ATOM 973 C CA . ILE A 1 136 ? -6.248 14.111 18.468 1.00 64.44 136 ILE A CA 1
ATOM 974 C C . ILE A 1 136 ? -7.564 14.597 19.098 1.00 64.44 136 ILE A C 1
ATOM 976 O O . ILE A 1 136 ? -8.339 15.323 18.482 1.00 64.44 136 ILE A O 1
ATOM 980 N N . LYS A 1 137 ? -7.810 14.236 20.364 1.00 58.25 137 LYS A N 1
ATOM 981 C CA . LYS A 1 137 ? -8.954 14.712 21.179 1.00 58.25 137 LYS A CA 1
ATOM 982 C C . LYS A 1 137 ? -8.866 16.195 21.598 1.00 58.25 137 LYS A C 1
ATOM 984 O O . LYS A 1 137 ? -9.577 16.622 22.501 1.00 58.25 137 LYS A O 1
ATOM 989 N N . TRP A 1 138 ? -7.991 16.983 20.977 1.00 52.44 138 TRP A N 1
ATOM 990 C CA . TRP A 1 138 ? -7.602 18.322 21.440 1.00 52.44 138 TRP A CA 1
ATOM 991 C C . TRP A 1 138 ? -8.679 19.408 21.254 1.00 52.44 138 TRP A C 1
ATOM 993 O O . TRP A 1 138 ? -8.496 20.522 21.726 1.00 52.44 138 TRP A O 1
ATOM 1003 N N . LEU A 1 139 ? -9.824 19.096 20.631 1.00 49.56 139 LEU A N 1
ATOM 1004 C CA . LEU A 1 139 ? -10.965 20.013 20.523 1.00 49.56 139 LEU A CA 1
ATOM 1005 C C . LEU A 1 139 ? -12.083 19.639 21.516 1.00 49.56 139 LEU A C 1
ATOM 1007 O O . LEU A 1 139 ? -12.961 18.834 21.177 1.00 49.56 139 LEU A O 1
ATOM 1011 N N . PRO A 1 140 ? -12.109 20.234 22.726 1.00 42.91 140 PRO A N 1
ATOM 1012 C CA . PRO A 1 140 ? -13.284 20.191 23.586 1.00 42.91 140 PRO A CA 1
ATOM 1013 C C . PRO A 1 140 ? -14.408 20.986 22.902 1.00 42.91 140 PRO A C 1
ATOM 1015 O O . PRO A 1 140 ? -14.450 22.208 22.963 1.00 42.91 140 PRO A O 1
ATOM 1018 N N . GLY A 1 141 ? -15.297 20.297 22.181 1.00 52.91 141 GLY A N 1
ATOM 1019 C CA . GLY A 1 141 ? -16.445 20.936 21.520 1.00 52.91 141 GLY A CA 1
ATOM 1020 C C . GLY A 1 141 ? -17.070 20.143 20.375 1.00 52.91 141 GLY A C 1
ATOM 1021 O O . GLY A 1 141 ? -18.265 20.267 20.126 1.00 52.91 141 GLY A O 1
ATOM 1022 N N . MET A 1 142 ? -16.319 19.252 19.725 1.00 52.62 142 MET A N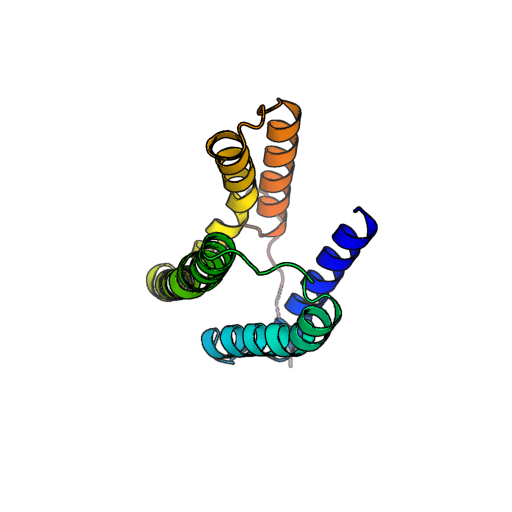 1
ATOM 1023 C CA . MET A 1 142 ? -16.846 18.389 18.659 1.00 52.62 142 MET A CA 1
ATOM 1024 C C . MET A 1 142 ? -17.305 17.034 19.206 1.00 52.62 142 MET A C 1
ATOM 1026 O O . MET A 1 142 ? -16.895 15.970 18.747 1.00 52.62 142 MET A O 1
ATOM 1030 N N . GLY A 1 143 ? -18.175 17.071 20.217 1.00 49.72 143 GLY A N 1
ATOM 1031 C CA . GLY A 1 143 ? -18.954 15.899 20.583 1.00 49.72 143 GLY A CA 1
ATOM 1032 C C . GLY A 1 143 ? -19.808 15.504 19.384 1.00 49.72 143 GLY A C 1
ATOM 1033 O O . GLY A 1 143 ? -20.625 16.296 18.915 1.00 49.72 143 GLY A O 1
ATOM 1034 N N . THR A 1 144 ? -19.621 14.289 18.876 1.00 54.59 144 THR A N 1
ATOM 1035 C CA . THR A 1 144 ? -20.523 13.648 17.923 1.00 54.59 144 THR A CA 1
ATOM 1036 C C . THR A 1 144 ? -21.918 13.597 18.541 1.00 54.59 144 THR A C 1
ATOM 1038 O O . THR A 1 144 ? -22.308 12.630 19.191 1.00 54.59 144 THR A O 1
ATOM 1041 N N . ARG A 1 145 ? -22.712 14.653 18.334 1.00 54.66 145 ARG A N 1
ATOM 1042 C CA . ARG A 1 145 ? -24.160 14.618 18.521 1.00 54.66 145 ARG A CA 1
ATOM 1043 C C . ARG A 1 145 ? -24.737 13.705 17.443 1.00 54.66 145 ARG A C 1
ATOM 1045 O O . ARG A 1 145 ? -25.264 14.159 16.438 1.00 54.66 145 ARG A O 1
ATOM 1052 N N . ARG A 1 146 ? -24.670 12.397 17.667 1.00 51.72 146 ARG A N 1
ATOM 1053 C CA . ARG A 1 146 ? -25.651 11.461 17.122 1.00 51.72 146 ARG A CA 1
ATOM 1054 C C . ARG A 1 146 ? -26.512 10.963 18.272 1.00 51.72 146 ARG A C 1
ATOM 1056 O O . ARG A 1 146 ? -26.379 9.842 18.741 1.00 51.72 146 ARG A O 1
ATOM 1063 N N . ARG A 1 147 ? -27.437 11.826 18.701 1.00 48.22 147 ARG A N 1
ATOM 1064 C CA . ARG A 1 147 ? -28.742 11.341 19.151 1.00 48.22 147 ARG A CA 1
ATOM 1065 C C . ARG A 1 147 ? -29.443 10.832 17.896 1.00 48.22 147 ARG A C 1
ATOM 1067 O O . ARG A 1 147 ? -29.906 11.634 17.095 1.00 48.22 147 ARG A O 1
ATOM 1074 N N . VAL A 1 148 ? -29.484 9.520 17.716 1.00 51.78 148 VAL A N 1
ATOM 1075 C CA . VAL A 1 148 ? -30.579 8.906 16.967 1.00 51.78 148 VAL A CA 1
ATOM 1076 C C . VAL A 1 148 ? -31.518 8.360 18.031 1.00 51.78 148 VAL A C 1
ATOM 1078 O O . VAL A 1 148 ? -31.229 7.361 18.678 1.00 51.78 148 VAL A O 1
ATOM 1081 N N . SER A 1 149 ? -32.581 9.113 18.287 1.00 44.62 149 SER A N 1
ATOM 1082 C CA . SER A 1 149 ? -33.744 8.699 19.063 1.00 44.62 149 SER A CA 1
ATOM 1083 C C . SER A 1 149 ? -34.980 9.269 18.366 1.00 44.62 149 SER A C 1
ATOM 1085 O O . SER A 1 149 ? -34.938 10.419 17.926 1.00 44.62 149 SER A O 1
ATOM 1087 N N . ALA A 1 150 ? -36.033 8.444 18.332 1.00 43.16 150 ALA A N 1
ATOM 1088 C CA . ALA A 1 150 ? -37.358 8.601 17.718 1.00 43.16 150 ALA A CA 1
ATOM 1089 C C . ALA A 1 150 ? -37.396 8.321 16.198 1.00 43.16 150 ALA A C 1
ATOM 1091 O O . ALA A 1 150 ? -36.695 8.978 15.437 1.00 43.16 150 ALA A O 1
ATOM 1092 N N . LYS A 1 151 ? -38.180 7.369 15.680 1.00 38.28 151 LYS A N 1
ATOM 1093 C CA . LYS A 1 151 ? -39.309 6.580 16.206 1.00 38.28 151 LYS A CA 1
ATOM 1094 C C . LYS A 1 151 ? -39.198 5.127 15.754 1.00 38.28 151 LYS A C 1
ATOM 1096 O O . LYS A 1 151 ? -38.584 4.913 14.686 1.00 38.28 151 LYS A O 1
#

Organism: NCBI:txid908627

InterPro domains:
  IPR000620 EamA domain [PF00892] (3-132)
  IPR037185 Multidrug transporter EmrE superfamily [SSF103481] (37-132)
  IPR050638 Amino Acid and Vitamin Transporters [PTHR32322] (4-132)

Solvent-accessible surface area (backbone atoms only — not comparable to full-atom values): 8991 Å² total; per-residue (Å²): 109,68,67,58,53,54,50,50,55,50,51,52,52,50,51,54,52,47,42,63,74,74,44,67,89,55,60,67,68,58,53,51,52,50,53,52,52,49,49,48,63,68,45,45,64,56,52,61,72,66,51,71,93,62,87,81,52,72,64,59,54,49,52,54,50,46,48,50,45,55,67,42,51,50,42,50,56,51,50,53,53,38,29,76,73,66,33,62,81,61,47,54,53,63,67,62,49,45,59,58,52,52,54,52,47,36,36,72,74,68,66,45,81,86,45,74,64,56,55,52,52,42,51,51,51,43,52,53,50,35,57,75,68,54,75,58,74,81,62,92,79,76,71,84,83,71,83,85,75,88,133

Foldseek 3Di:
DVVVVVVVVVVVVVVVVCCVVPVPPPDPVVVLVVVVVVVCVVCVVVCVVPPDPDDDDPVNVVVVCCCCCVVPVVVVVVLVVCCVPPNPLVSCVVVLCVLVVVLVCCCVPVVDDDDPVSVVVNVVSSVVVCVVSCVPVPDPPPDPPPPPDDD

Radius of gyration: 19.88 Å; Cα contacts (8 Å, |Δi|>4): 39; chains: 1; bounding box: 59×35×50 Å

Secondary structure (DSSP, 8-state):
-HHHHHHHHHHHHHHHHHHHHHSTTS-HHHHHHHHHHHHHHHHHHHHHHT--SSPPPHHHHHHHHHIIIIIIIIHHHHHHHHHHHH-HHHHTHHHHTHHHHHHHHHHHHS-----HHHHHHHHHHHHHHHHHTT-----TT----------

pLDDT: mean 86.72, std 13.53, range [38.28, 97.62]

Sequence (151 aa):
AAAAALGATLLYGIAASYTKRHLTGVDPLAVAAGTMTGATVVLLPFAVFWWPAAPISTQAWGSVIALGVACTGIAYMLFFRLIATTGPARTISVTFIIPIFGILWGALFLSEHVSPGMIKACATILVGTALATGVIKWLPGMGTRRRVSAK